Protein AF-A0A7S1KDD1-F1 (afdb_monomer)

Sequence (146 aa):
TVLGVLKPVKGTARSEACALLVGNGVWPLVKHSLVQHQGCEMVVERCCRVMKHALRCTGDRFKPILPEFFPLIRQGFQVHFHSPYLYAAEYIAMEFCRDPHVLPMLQPLFDELSGRALTTLRERLAKRTTDEQRAECLSGLSHLVE

Structure (mmCIF, N/CA/C/O backbone):
data_AF-A0A7S1KDD1-F1
#
_entry.id   AF-A0A7S1KDD1-F1
#
loop_
_atom_site.group_PDB
_atom_site.id
_atom_site.type_symbol
_atom_site.label_atom_id
_atom_site.label_alt_id
_atom_site.label_comp_id
_atom_site.label_asym_id
_atom_site.label_entity_id
_atom_site.label_seq_id
_atom_site.pdbx_PDB_ins_code
_atom_site.Cartn_x
_atom_site.Cartn_y
_atom_site.Cartn_z
_atom_site.occupancy
_atom_site.B_iso_or_equiv
_atom_site.auth_seq_id
_atom_site.auth_comp_id
_atom_site.auth_asym_id
_atom_site.auth_atom_id
_atom_site.pdbx_PDB_model_num
ATOM 1 N N . THR A 1 1 ? 24.363 8.451 8.794 1.00 38.12 1 THR A N 1
ATOM 2 C CA . THR A 1 1 ? 24.191 7.345 7.828 1.00 38.12 1 THR A CA 1
ATOM 3 C C . THR A 1 1 ? 24.216 7.898 6.420 1.00 38.12 1 THR A C 1
ATOM 5 O O . THR A 1 1 ? 23.305 8.617 6.036 1.00 38.12 1 THR A O 1
ATOM 8 N N . VAL A 1 2 ? 25.297 7.625 5.689 1.00 42.34 2 VAL A N 1
ATOM 9 C CA . VAL A 1 2 ? 25.684 8.231 4.396 1.00 42.34 2 VAL A CA 1
ATOM 10 C C . VAL A 1 2 ? 24.887 7.640 3.214 1.00 42.34 2 VAL A C 1
ATOM 12 O O . VAL A 1 2 ? 25.436 7.271 2.187 1.00 42.34 2 VAL A O 1
ATOM 15 N N . LEU A 1 3 ? 23.568 7.498 3.368 1.00 42.81 3 LEU A N 1
ATOM 16 C CA . LEU A 1 3 ? 22.661 6.985 2.327 1.00 42.81 3 LEU A CA 1
ATOM 17 C C . LEU A 1 3 ? 21.648 8.055 1.896 1.00 42.81 3 LEU A C 1
ATOM 19 O O . LEU A 1 3 ? 20.481 7.773 1.630 1.00 42.81 3 LEU A O 1
ATOM 23 N N . GLY A 1 4 ? 22.106 9.304 1.853 1.00 47.56 4 GLY A N 1
ATOM 24 C CA . GLY A 1 4 ? 21.426 10.381 1.154 1.00 47.56 4 GLY A CA 1
ATOM 25 C C . GLY A 1 4 ? 21.925 10.437 -0.287 1.00 47.56 4 GLY A C 1
ATOM 26 O O . GLY A 1 4 ? 23.113 10.618 -0.512 1.00 47.56 4 GLY A O 1
ATOM 27 N N . VAL A 1 5 ? 20.994 10.348 -1.23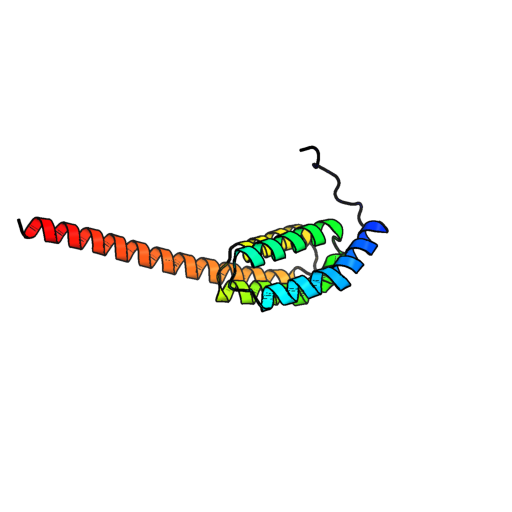7 1.00 48.84 5 VAL A N 1
ATOM 28 C CA . VAL A 1 5 ? 21.170 10.717 -2.654 1.00 48.84 5 VAL A CA 1
ATOM 29 C C . VAL A 1 5 ? 21.916 9.710 -3.539 1.00 48.84 5 VAL A C 1
ATOM 31 O O . VAL A 1 5 ? 22.899 10.026 -4.190 1.00 48.84 5 VAL A O 1
ATOM 34 N N . LEU A 1 6 ? 21.343 8.518 -3.696 1.00 44.56 6 LEU A N 1
ATOM 35 C CA . LEU A 1 6 ? 21.324 7.862 -5.006 1.00 44.56 6 LEU A CA 1
ATOM 36 C C . LEU A 1 6 ? 19.902 7.352 -5.234 1.00 44.56 6 LEU A C 1
ATOM 38 O O . LEU A 1 6 ? 19.572 6.218 -4.889 1.00 44.56 6 LEU A O 1
ATOM 42 N N . LYS A 1 7 ? 19.024 8.202 -5.788 1.00 48.56 7 LYS A N 1
ATOM 43 C CA . LYS A 1 7 ? 17.874 7.651 -6.515 1.00 48.56 7 LYS A CA 1
ATOM 44 C C . LYS A 1 7 ? 18.490 6.793 -7.626 1.00 48.56 7 LYS A C 1
ATOM 46 O O . LYS A 1 7 ? 19.284 7.343 -8.392 1.00 48.56 7 LYS A O 1
ATOM 51 N N . PRO A 1 8 ? 18.233 5.474 -7.682 1.00 51.75 8 PRO A N 1
ATOM 52 C CA . PRO A 1 8 ? 18.784 4.649 -8.744 1.00 51.75 8 PRO A CA 1
ATOM 53 C C . PRO A 1 8 ? 18.403 5.278 -10.084 1.00 51.75 8 PRO A C 1
ATOM 55 O O . PRO A 1 8 ? 17.253 5.674 -10.282 1.00 51.75 8 PRO A O 1
ATOM 58 N N . VAL A 1 9 ? 19.389 5.436 -10.968 1.00 53.97 9 VAL A N 1
ATOM 59 C CA . VAL A 1 9 ? 19.174 6.014 -12.297 1.00 53.97 9 VAL A CA 1
ATOM 60 C C . VAL A 1 9 ? 18.084 5.195 -12.986 1.00 53.97 9 VAL A C 1
ATOM 62 O O . VAL A 1 9 ? 18.195 3.967 -13.101 1.00 53.97 9 VAL A O 1
ATOM 65 N N . LYS A 1 10 ? 17.000 5.872 -13.384 1.00 56.62 10 LYS A N 1
ATOM 66 C CA . LYS A 1 10 ? 15.874 5.249 -14.083 1.00 56.62 10 LYS A CA 1
ATOM 67 C C . LYS A 1 10 ? 16.413 4.547 -15.337 1.00 56.62 10 LYS A C 1
ATOM 69 O O . LYS A 1 10 ? 17.123 5.164 -16.120 1.00 56.62 10 LYS A O 1
ATOM 74 N N . GLY A 1 11 ? 16.095 3.261 -15.504 1.00 61.56 11 GLY A N 1
ATOM 75 C CA . GLY A 1 11 ? 16.416 2.504 -16.724 1.00 61.56 11 GLY A CA 1
ATOM 76 C C . GLY A 1 11 ? 17.697 1.659 -16.714 1.00 61.56 11 GLY A C 1
ATOM 77 O O . GLY A 1 11 ? 18.063 1.135 -17.758 1.00 61.56 11 GLY A O 1
ATOM 78 N N . THR A 1 12 ? 18.378 1.473 -15.579 1.00 74.88 12 THR A N 1
ATOM 79 C CA . THR A 1 12 ? 19.541 0.558 -15.516 1.00 74.88 12 THR A CA 1
ATOM 80 C C . THR A 1 12 ? 19.136 -0.924 -15.536 1.00 74.88 12 THR A C 1
ATOM 82 O O . THR A 1 12 ? 18.087 -1.289 -15.000 1.00 74.88 12 THR A O 1
ATOM 85 N N . ALA A 1 13 ? 20.013 -1.801 -16.046 1.00 80.88 13 ALA A N 1
ATOM 86 C CA . ALA A 1 13 ? 19.834 -3.263 -16.023 1.00 80.88 13 ALA A CA 1
ATOM 87 C C . ALA A 1 13 ? 19.559 -3.815 -14.608 1.00 80.88 13 ALA A C 1
ATOM 89 O O . ALA A 1 13 ? 18.808 -4.769 -14.423 1.00 80.88 13 ALA A O 1
ATOM 90 N N . ARG A 1 14 ? 20.112 -3.165 -13.575 1.00 81.12 14 ARG A N 1
ATOM 91 C CA . ARG A 1 14 ? 19.850 -3.505 -12.172 1.00 81.12 14 ARG A CA 1
ATOM 92 C C . ARG A 1 14 ? 18.399 -3.242 -11.767 1.00 81.12 14 ARG A C 1
ATOM 94 O O . ARG A 1 14 ? 17.821 -4.053 -11.053 1.00 81.12 14 ARG A O 1
ATOM 101 N N . SER A 1 15 ? 17.813 -2.125 -12.200 1.00 83.38 15 SER A N 1
ATOM 102 C CA . SER A 1 15 ? 16.412 -1.795 -11.905 1.00 83.38 15 SER A CA 1
ATOM 103 C C . SER A 1 15 ? 15.455 -2.793 -12.562 1.00 83.38 15 SER A C 1
ATOM 105 O O . SER A 1 15 ? 14.464 -3.193 -11.957 1.00 83.38 15 SER A O 1
ATOM 107 N N . GLU A 1 16 ? 15.797 -3.258 -13.762 1.00 87.06 16 GLU A N 1
ATOM 108 C CA . GLU A 1 16 ? 15.059 -4.301 -14.473 1.00 87.06 16 GLU A CA 1
ATOM 109 C C . GLU A 1 16 ? 15.153 -5.666 -13.785 1.00 87.06 16 GLU A C 1
ATOM 111 O O . GLU A 1 16 ? 14.122 -6.270 -13.494 1.00 87.06 16 GLU A O 1
ATOM 116 N N . ALA A 1 17 ? 16.359 -6.109 -13.421 1.00 89.75 17 ALA A N 1
ATOM 117 C CA . ALA A 1 17 ? 16.542 -7.338 -12.649 1.00 89.75 17 ALA A CA 1
ATOM 118 C C . ALA A 1 17 ? 15.800 -7.283 -11.300 1.00 89.75 17 ALA A C 1
ATOM 120 O O . ALA A 1 17 ? 15.148 -8.249 -10.902 1.00 89.75 17 ALA A O 1
ATOM 121 N N . CYS A 1 18 ? 15.834 -6.133 -10.615 1.00 91.12 18 CYS A N 1
ATOM 122 C CA . CYS A 1 18 ? 15.048 -5.916 -9.403 1.00 91.12 18 CYS A CA 1
ATOM 123 C C . CYS A 1 18 ? 13.541 -5.992 -9.670 1.00 91.12 18 CYS A C 1
ATOM 125 O O . CYS A 1 18 ? 12.833 -6.591 -8.869 1.00 91.12 18 CYS A O 1
ATOM 127 N N . ALA A 1 19 ? 13.040 -5.420 -10.767 1.00 92.25 19 ALA A N 1
ATOM 128 C CA . ALA A 1 19 ? 11.617 -5.468 -11.100 1.00 92.25 19 ALA A CA 1
ATOM 129 C C . ALA A 1 19 ? 11.140 -6.903 -11.356 1.00 92.25 19 ALA A C 1
ATOM 131 O O . ALA A 1 19 ? 10.089 -7.287 -10.850 1.00 92.25 19 ALA A O 1
ATOM 132 N N . LEU A 1 20 ? 11.945 -7.715 -12.048 1.00 93.88 20 LEU A N 1
ATOM 133 C CA . LEU A 1 20 ? 11.663 -9.137 -12.260 1.00 93.88 20 LEU A CA 1
ATOM 134 C C . LEU A 1 20 ? 11.654 -9.922 -10.945 1.00 93.88 20 LEU A C 1
ATOM 136 O O . LEU A 1 20 ? 10.725 -10.685 -10.692 1.00 93.88 20 LEU A O 1
ATOM 140 N N . LEU A 1 21 ? 12.651 -9.708 -10.079 1.00 95.69 21 LEU A N 1
ATOM 141 C CA . LEU A 1 21 ? 12.706 -10.352 -8.764 1.00 95.69 21 LEU A CA 1
ATOM 142 C C . LEU A 1 21 ? 11.504 -9.964 -7.894 1.00 95.69 21 LEU A C 1
ATOM 144 O O . LEU A 1 21 ? 10.915 -10.810 -7.220 1.00 95.69 21 LEU A O 1
ATOM 148 N N . VAL A 1 22 ? 11.137 -8.681 -7.907 1.00 96.12 22 VAL A N 1
ATOM 149 C CA . VAL A 1 22 ? 9.996 -8.175 -7.146 1.00 96.12 22 VAL A CA 1
ATOM 150 C C . VAL A 1 22 ? 8.699 -8.771 -7.680 1.00 96.12 22 VAL A C 1
ATOM 152 O O . VAL A 1 22 ? 7.934 -9.303 -6.887 1.00 96.12 22 VAL A O 1
ATOM 155 N N . GLY A 1 23 ? 8.459 -8.726 -8.990 1.00 94.44 23 GLY A N 1
ATOM 156 C CA . GLY A 1 23 ? 7.220 -9.221 -9.589 1.00 94.44 23 GLY A CA 1
ATOM 157 C C . GLY A 1 23 ? 7.043 -10.734 -9.459 1.00 94.44 23 GLY A C 1
ATOM 158 O O . GLY A 1 23 ? 5.966 -11.190 -9.089 1.00 94.44 23 GLY A O 1
ATOM 159 N N . ASN A 1 24 ? 8.103 -11.511 -9.703 1.00 94.69 24 ASN A N 1
ATOM 160 C CA . ASN A 1 24 ? 8.006 -1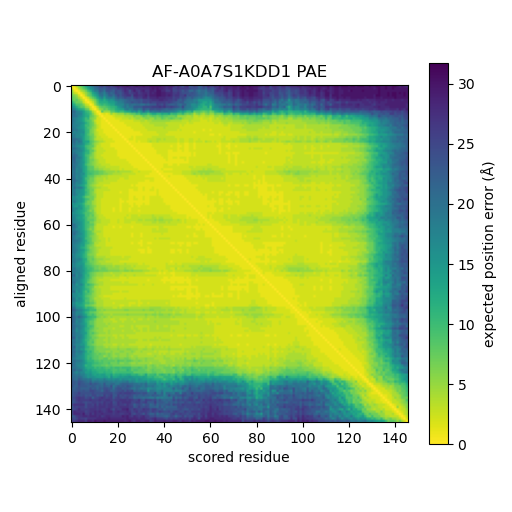2.973 -9.777 1.00 94.69 24 ASN A CA 1
ATOM 161 C C . ASN A 1 24 ? 8.269 -13.674 -8.439 1.00 94.69 24 ASN A C 1
ATOM 163 O O . ASN A 1 24 ? 7.808 -14.793 -8.236 1.00 94.69 24 ASN A O 1
ATOM 167 N N . GLY A 1 25 ? 9.033 -13.048 -7.540 1.00 94.75 25 GLY A N 1
ATOM 168 C CA . GLY A 1 25 ? 9.428 -13.649 -6.266 1.00 94.75 25 GLY A CA 1
ATOM 169 C C . GLY A 1 25 ? 8.786 -12.965 -5.068 1.00 94.75 25 GLY A C 1
ATOM 170 O O . GLY A 1 25 ? 8.054 -13.585 -4.301 1.00 94.75 25 GLY A O 1
ATOM 171 N N . VAL A 1 26 ? 9.062 -11.672 -4.891 1.00 96.75 26 VAL A N 1
ATOM 172 C CA . VAL A 1 26 ? 8.686 -10.956 -3.659 1.00 96.75 26 VAL A CA 1
ATOM 173 C C . VAL A 1 26 ? 7.181 -10.706 -3.580 1.00 96.75 26 VAL A C 1
ATOM 175 O O . VAL A 1 26 ? 6.576 -10.930 -2.533 1.00 96.75 26 VAL A O 1
ATOM 178 N N . TRP A 1 27 ? 6.567 -10.246 -4.669 1.00 97.62 27 TRP A N 1
ATOM 179 C CA . TRP A 1 27 ? 5.165 -9.840 -4.688 1.00 97.62 27 TRP A CA 1
ATOM 180 C C . TRP A 1 27 ? 4.204 -10.986 -4.343 1.00 97.62 27 TRP A C 1
ATOM 182 O O . TRP A 1 27 ? 3.389 -10.785 -3.443 1.00 97.62 27 TRP A O 1
ATOM 192 N N . PRO A 1 28 ? 4.312 -12.196 -4.930 1.00 97.94 28 PRO A N 1
ATOM 193 C CA . PRO A 1 28 ? 3.435 -13.310 -4.570 1.00 97.94 28 PRO A CA 1
ATOM 194 C C . PRO A 1 28 ? 3.508 -13.680 -3.084 1.00 97.94 28 PRO A C 1
ATOM 196 O O . PRO A 1 28 ? 2.476 -13.920 -2.457 1.00 97.94 28 PRO A O 1
ATOM 199 N N . LEU A 1 29 ? 4.711 -13.663 -2.496 1.00 97.56 29 LEU A N 1
ATOM 200 C CA . LEU A 1 29 ? 4.919 -13.955 -1.074 1.00 97.56 29 LEU A CA 1
ATOM 201 C C . LEU A 1 29 ? 4.295 -12.884 -0.174 1.00 97.56 29 LEU A C 1
ATOM 203 O O . LEU A 1 29 ? 3.632 -13.207 0.815 1.00 97.56 29 LEU A O 1
ATOM 207 N N . VAL A 1 30 ? 4.477 -11.607 -0.525 1.00 97.81 30 VAL A N 1
ATOM 208 C CA . VAL A 1 30 ? 3.890 -10.485 0.217 1.00 97.81 30 VAL A CA 1
ATOM 209 C C . VAL A 1 30 ? 2.370 -10.499 0.101 1.00 97.81 30 VAL A C 1
ATOM 211 O O . VAL A 1 30 ? 1.684 -10.384 1.113 1.00 97.81 30 VAL A O 1
ATOM 214 N N . LYS A 1 31 ? 1.836 -10.695 -1.108 1.00 97.81 31 LYS A N 1
ATOM 215 C CA . LYS A 1 31 ? 0.398 -10.809 -1.359 1.00 97.81 31 LYS A CA 1
ATOM 216 C C . LYS A 1 31 ? -0.210 -11.929 -0.518 1.00 97.81 31 LYS A C 1
ATOM 218 O O . LYS A 1 31 ? -1.188 -11.692 0.186 1.00 97.81 31 LYS A O 1
ATOM 223 N N . HIS A 1 32 ? 0.388 -13.120 -0.543 1.00 97.75 32 HIS A N 1
ATOM 224 C CA . HIS A 1 32 ? -0.069 -14.246 0.268 1.00 97.75 32 HIS A CA 1
ATOM 225 C C . HIS A 1 32 ? -0.044 -13.917 1.768 1.00 97.75 32 HIS A C 1
ATOM 227 O O . HIS A 1 32 ? -1.041 -14.121 2.458 1.00 97.75 32 HIS A O 1
ATOM 233 N N . SER A 1 33 ? 1.052 -13.332 2.256 1.00 97.50 33 SER A N 1
ATOM 234 C CA . SER A 1 33 ? 1.201 -12.959 3.668 1.00 97.50 33 SER A CA 1
ATOM 235 C C . SER A 1 33 ? 0.174 -11.916 4.114 1.00 97.50 33 SER A C 1
ATOM 237 O O . SER A 1 33 ? -0.399 -12.051 5.191 1.00 97.50 33 SER A O 1
ATOM 239 N N . LEU A 1 34 ? -0.097 -10.900 3.289 1.00 96.88 34 LEU A N 1
ATOM 240 C CA . LEU A 1 34 ? -1.104 -9.877 3.585 1.00 96.88 34 LEU A CA 1
ATOM 241 C C . LEU A 1 34 ? -2.515 -10.463 3.642 1.00 96.88 34 LEU A C 1
ATOM 243 O O . LEU A 1 34 ? -3.295 -10.044 4.486 1.00 96.88 34 LEU A O 1
ATOM 247 N N . VAL A 1 35 ? -2.837 -11.440 2.790 1.00 96.44 35 VAL A N 1
ATOM 248 C CA . VAL A 1 35 ? -4.144 -12.114 2.815 1.00 96.44 35 VAL A CA 1
ATOM 249 C C . VAL A 1 35 ? -4.283 -13.012 4.048 1.00 96.44 35 VAL A C 1
ATOM 251 O O . VAL A 1 35 ? -5.304 -12.960 4.727 1.00 96.44 35 VAL A O 1
ATOM 254 N N . GLN A 1 36 ? -3.265 -13.818 4.364 1.00 97.25 36 GLN A N 1
ATOM 255 C CA . GLN A 1 36 ? -3.323 -14.778 5.476 1.00 97.25 36 GLN A CA 1
ATOM 256 C C . GLN A 1 36 ? -3.217 -14.119 6.856 1.00 97.25 36 GLN A C 1
ATOM 258 O O . GLN A 1 36 ? -3.809 -14.593 7.823 1.00 97.25 36 GLN A O 1
ATOM 263 N N . HIS A 1 37 ? -2.468 -13.021 6.962 1.00 96.06 37 HIS A N 1
ATOM 264 C CA . HIS A 1 37 ? -2.111 -12.406 8.242 1.00 96.06 37 HIS A CA 1
ATOM 265 C C . HIS A 1 37 ? -2.561 -10.945 8.351 1.00 96.06 37 HIS A C 1
ATOM 267 O O . HIS A 1 37 ? -1.933 -10.164 9.065 1.00 96.06 37 HIS A O 1
ATOM 273 N N . GLN A 1 38 ? -3.660 -10.569 7.687 1.00 92.94 38 GLN A N 1
ATOM 274 C CA . GLN A 1 38 ? -4.188 -9.194 7.686 1.00 92.94 38 GLN A CA 1
ATOM 275 C C . GLN A 1 38 ? -4.453 -8.606 9.084 1.00 92.94 38 GLN A C 1
ATOM 277 O O . GLN A 1 38 ? -4.383 -7.391 9.240 1.00 92.94 38 GLN A O 1
ATOM 282 N N . GLY A 1 39 ? -4.719 -9.442 10.096 1.00 93.62 39 GLY A N 1
ATOM 283 C CA . GLY A 1 39 ? -4.929 -9.003 11.482 1.00 93.62 39 GLY A CA 1
ATOM 284 C C . GLY A 1 39 ? -3.662 -8.907 12.338 1.00 93.62 39 GLY A C 1
ATOM 285 O O . GLY A 1 39 ? -3.743 -8.518 13.501 1.00 93.62 39 GLY A O 1
ATOM 286 N N . CYS A 1 40 ? -2.495 -9.290 11.809 1.00 97.06 40 CYS A N 1
ATOM 287 C CA . CYS A 1 40 ? -1.224 -9.194 12.520 1.00 97.06 40 CYS A CA 1
ATOM 288 C C . CYS A 1 40 ? -0.460 -7.948 12.057 1.00 97.06 40 CYS A C 1
ATOM 290 O O . CYS A 1 40 ? 0.252 -7.984 11.050 1.00 97.06 40 CYS A O 1
ATOM 292 N N . GLU A 1 41 ? -0.563 -6.858 12.822 1.00 95.94 41 GLU A N 1
ATOM 293 C CA . GLU A 1 41 ? 0.054 -5.565 12.485 1.00 95.94 41 GLU A CA 1
ATOM 294 C C . GLU A 1 41 ? 1.550 -5.684 12.164 1.00 95.94 41 GLU A C 1
ATOM 296 O O . GLU A 1 41 ? 2.021 -5.108 11.186 1.00 95.94 41 GLU A O 1
ATOM 301 N N . MET A 1 42 ? 2.288 -6.497 12.926 1.00 97.31 42 MET A N 1
ATOM 302 C CA . MET A 1 42 ? 3.718 -6.716 12.704 1.00 97.31 42 MET A CA 1
ATOM 303 C C . MET A 1 42 ? 4.005 -7.316 11.319 1.00 97.31 42 MET A C 1
ATOM 305 O O . MET A 1 42 ? 4.933 -6.875 10.644 1.00 97.31 42 MET A O 1
ATOM 309 N N . VAL A 1 43 ? 3.222 -8.300 10.863 1.00 97.38 43 VAL A N 1
ATOM 310 C CA . VAL A 1 43 ? 3.405 -8.898 9.527 1.00 97.38 43 VAL A CA 1
ATOM 311 C C . VAL A 1 43 ? 3.058 -7.884 8.441 1.00 97.38 43 VAL A C 1
ATOM 313 O O . VAL A 1 43 ? 3.818 -7.730 7.480 1.00 97.38 43 VAL A O 1
ATOM 316 N N . VAL A 1 44 ? 1.957 -7.149 8.618 1.00 97.75 44 VAL A N 1
ATOM 317 C CA . VAL A 1 44 ? 1.517 -6.098 7.691 1.00 97.75 44 VAL A CA 1
ATOM 318 C C . VAL A 1 44 ? 2.578 -5.002 7.559 1.00 97.75 44 VAL A C 1
ATOM 320 O O . VAL A 1 44 ? 2.932 -4.622 6.442 1.00 97.75 44 VAL A O 1
ATOM 323 N N . GLU A 1 45 ? 3.159 -4.540 8.668 1.00 97.50 45 GLU A N 1
ATOM 324 C CA . GLU A 1 45 ? 4.230 -3.539 8.669 1.00 97.50 45 GLU A CA 1
ATOM 325 C C . GLU A 1 45 ? 5.440 -4.014 7.857 1.00 97.50 45 GLU A C 1
ATOM 327 O O . GLU A 1 45 ? 5.945 -3.287 6.994 1.00 97.50 45 GLU A O 1
ATOM 332 N N . ARG A 1 46 ? 5.894 -5.253 8.087 1.00 97.88 46 ARG A N 1
ATOM 333 C CA . ARG A 1 46 ? 7.042 -5.820 7.365 1.00 97.88 46 ARG A CA 1
ATOM 334 C C . ARG A 1 46 ? 6.753 -5.965 5.876 1.00 97.88 46 ARG A C 1
ATOM 336 O O . ARG A 1 46 ? 7.598 -5.573 5.072 1.00 97.88 46 ARG A O 1
ATOM 343 N N . CYS A 1 47 ? 5.562 -6.434 5.512 1.00 98.00 47 CYS A N 1
ATOM 344 C CA . CYS A 1 47 ? 5.111 -6.515 4.125 1.00 98.00 47 CYS A CA 1
ATOM 345 C C . CYS A 1 47 ? 5.133 -5.137 3.447 1.00 98.00 47 CYS A C 1
ATOM 347 O O . CYS A 1 47 ? 5.827 -4.949 2.446 1.00 98.00 47 CYS A O 1
ATOM 349 N N . CYS A 1 48 ? 4.461 -4.138 4.027 1.00 97.38 48 CYS A N 1
ATOM 350 C CA . CYS A 1 48 ? 4.416 -2.778 3.482 1.00 97.38 48 CYS A CA 1
ATOM 351 C C . CYS A 1 48 ? 5.810 -2.144 3.375 1.00 97.38 48 CYS A C 1
ATOM 353 O O . CYS A 1 48 ? 6.105 -1.447 2.400 1.00 97.38 48 CYS A O 1
ATOM 355 N N . ARG A 1 49 ? 6.694 -2.407 4.344 1.00 97.06 49 ARG A N 1
ATOM 356 C CA . ARG A 1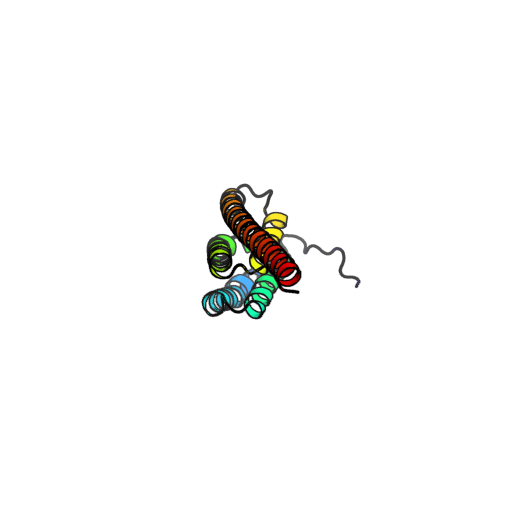 49 ? 8.075 -1.913 4.338 1.00 97.06 49 ARG A CA 1
ATOM 357 C C . ARG A 1 49 ? 8.913 -2.547 3.230 1.00 97.06 49 ARG A C 1
ATOM 359 O O . ARG A 1 49 ? 9.657 -1.826 2.566 1.00 97.06 49 ARG A O 1
ATOM 366 N N . VAL A 1 50 ? 8.787 -3.854 2.994 1.00 97.31 50 VAL A N 1
ATOM 367 C CA . VAL A 1 50 ? 9.446 -4.524 1.858 1.00 97.31 50 VAL A CA 1
ATOM 368 C C . VAL A 1 50 ? 8.970 -3.918 0.538 1.00 97.31 50 VAL A C 1
ATOM 370 O O . VAL A 1 50 ? 9.804 -3.544 -0.288 1.00 97.31 50 VAL A O 1
ATOM 373 N N . MET A 1 51 ? 7.659 -3.711 0.375 1.00 97.81 51 MET A N 1
ATOM 374 C CA . MET A 1 51 ? 7.102 -3.108 -0.842 1.00 97.81 51 MET A CA 1
ATOM 375 C C . MET A 1 51 ? 7.579 -1.668 -1.064 1.00 97.81 51 MET A C 1
ATOM 377 O O . MET A 1 51 ? 7.906 -1.301 -2.191 1.00 97.81 51 MET A O 1
ATOM 381 N N . LYS A 1 52 ? 7.743 -0.873 -0.000 1.00 96.75 52 LYS A N 1
ATOM 382 C CA . LYS A 1 52 ? 8.353 0.462 -0.091 1.00 96.75 52 LYS A CA 1
ATOM 383 C C . LYS A 1 52 ? 9.763 0.412 -0.684 1.00 96.75 52 LYS A C 1
ATOM 385 O O . LYS A 1 52 ? 10.123 1.240 -1.521 1.00 96.75 52 LYS A O 1
ATOM 390 N N . HIS A 1 53 ? 10.591 -0.524 -0.222 1.00 95.56 53 HIS A N 1
ATOM 391 C CA . HIS A 1 53 ? 11.951 -0.675 -0.739 1.00 95.56 53 HIS A CA 1
ATOM 392 C C . HIS A 1 53 ? 11.945 -1.180 -2.185 1.00 95.56 53 HIS A C 1
ATOM 394 O O . HIS A 1 53 ? 12.673 -0.634 -3.012 1.00 95.56 53 HIS A O 1
ATOM 400 N N . ALA A 1 54 ? 11.077 -2.141 -2.506 1.00 95.19 54 ALA A N 1
ATOM 401 C CA . ALA A 1 54 ? 10.879 -2.629 -3.866 1.00 95.19 54 ALA A CA 1
ATOM 402 C C . ALA A 1 54 ? 10.506 -1.493 -4.833 1.00 95.19 54 ALA A C 1
ATOM 404 O O . ALA A 1 54 ? 11.148 -1.337 -5.873 1.00 95.19 54 ALA A O 1
ATOM 405 N N . LEU A 1 55 ? 9.546 -0.645 -4.457 1.00 95.12 55 LEU A N 1
ATOM 406 C CA . LEU A 1 55 ? 9.148 0.537 -5.221 1.00 95.12 55 LEU A CA 1
ATOM 407 C C . LEU A 1 55 ? 10.328 1.494 -5.440 1.00 95.12 55 LEU A C 1
ATOM 409 O O . LEU A 1 55 ? 10.600 1.881 -6.571 1.00 95.12 55 LEU A O 1
ATOM 413 N N . ARG A 1 56 ? 11.112 1.801 -4.398 1.00 92.38 56 ARG A N 1
ATOM 414 C CA . ARG A 1 56 ? 12.302 2.665 -4.533 1.00 92.38 56 ARG A CA 1
ATOM 415 C C . ARG A 1 56 ? 13.371 2.108 -5.479 1.00 92.38 56 ARG A C 1
ATOM 417 O O . ARG A 1 56 ? 14.111 2.890 -6.069 1.00 92.38 56 ARG A O 1
ATOM 424 N N . CYS A 1 57 ? 13.486 0.787 -5.609 1.00 90.94 57 CYS A N 1
ATOM 425 C CA . CYS A 1 57 ? 14.457 0.143 -6.501 1.00 90.94 57 CYS A CA 1
ATOM 426 C C . CYS A 1 57 ? 13.975 0.039 -7.958 1.00 90.94 57 CYS A C 1
ATOM 428 O O . CYS A 1 57 ? 14.790 0.007 -8.883 1.00 90.94 57 CYS A O 1
ATOM 430 N N . THR A 1 58 ? 12.663 -0.044 -8.163 1.00 91.31 58 THR A N 1
ATOM 431 C CA . THR A 1 58 ? 12.051 -0.367 -9.462 1.00 91.31 58 THR A CA 1
ATOM 432 C C . THR A 1 58 ? 11.407 0.844 -10.138 1.00 91.31 58 THR A C 1
ATOM 434 O O . THR A 1 58 ? 11.310 0.874 -11.366 1.00 91.31 58 THR A O 1
ATOM 437 N N . GLY A 1 59 ? 11.025 1.867 -9.368 1.00 90.75 59 GLY A N 1
ATOM 438 C CA . GLY A 1 59 ? 10.406 3.095 -9.863 1.00 90.75 59 GLY A CA 1
ATOM 439 C C . GLY A 1 59 ? 9.168 2.795 -10.705 1.00 90.75 59 GLY A C 1
ATOM 440 O O . GLY A 1 59 ? 8.283 2.048 -10.294 1.00 90.75 59 GLY A O 1
ATOM 441 N N . ASP A 1 60 ? 9.144 3.318 -11.932 1.00 92.06 60 ASP A N 1
ATOM 442 C CA . ASP A 1 60 ? 8.036 3.143 -12.878 1.00 92.06 60 ASP A CA 1
ATOM 443 C C . ASP A 1 60 ? 7.716 1.673 -13.206 1.00 92.06 60 ASP A C 1
ATOM 445 O O . ASP A 1 60 ? 6.575 1.351 -13.530 1.00 92.06 60 ASP A O 1
ATOM 449 N N . ARG A 1 61 ? 8.685 0.759 -13.060 1.00 92.06 61 ARG A N 1
ATOM 450 C CA . ARG A 1 61 ? 8.481 -0.682 -13.291 1.00 92.06 61 ARG A CA 1
ATOM 451 C C . ARG A 1 61 ? 7.666 -1.365 -12.187 1.00 92.06 61 ARG A C 1
ATOM 453 O O . ARG A 1 61 ? 7.301 -2.522 -12.347 1.00 92.06 61 ARG A O 1
ATOM 460 N N . PHE A 1 62 ? 7.361 -0.668 -11.092 1.00 94.81 62 PHE A N 1
ATOM 461 C CA . PHE A 1 62 ? 6.480 -1.162 -10.033 1.00 94.81 62 PHE A CA 1
ATOM 462 C C . PHE A 1 62 ? 4.991 -1.101 -10.406 1.00 94.81 62 PHE A C 1
ATOM 464 O O . PHE A 1 62 ? 4.179 -1.821 -9.828 1.00 94.81 62 PHE A O 1
ATOM 471 N N . LYS A 1 63 ? 4.614 -0.256 -11.378 1.00 95.19 63 LYS A N 1
ATOM 472 C CA . LYS A 1 63 ? 3.213 -0.000 -11.760 1.00 95.19 63 LYS A CA 1
ATOM 473 C C . LYS A 1 63 ? 2.362 -1.255 -11.999 1.00 95.19 63 LYS A C 1
ATOM 475 O O . LYS A 1 63 ? 1.222 -1.237 -11.546 1.00 95.19 63 LYS A O 1
ATOM 480 N N . PRO A 1 64 ? 2.866 -2.344 -12.616 1.00 95.31 64 PRO A N 1
ATOM 481 C CA . PRO A 1 64 ? 2.075 -3.559 -12.823 1.00 95.31 64 PRO A CA 1
ATOM 482 C C . PRO A 1 64 ? 1.553 -4.213 -11.534 1.00 95.31 64 PRO A C 1
ATOM 484 O O . PRO A 1 64 ? 0.568 -4.936 -11.588 1.00 95.31 64 PRO A O 1
ATOM 487 N N . ILE A 1 65 ? 2.180 -3.951 -10.380 1.00 96.81 65 ILE A N 1
ATOM 488 C CA . ILE A 1 65 ? 1.772 -4.496 -9.073 1.00 96.81 65 ILE A CA 1
ATOM 489 C C . ILE A 1 65 ? 0.638 -3.670 -8.443 1.00 96.81 65 ILE A C 1
ATOM 491 O O . ILE A 1 65 ? -0.166 -4.193 -7.670 1.00 96.81 65 ILE A O 1
ATOM 495 N N . LEU A 1 66 ? 0.543 -2.375 -8.767 1.00 96.38 66 LEU A N 1
ATOM 496 C CA . LEU A 1 66 ? -0.404 -1.448 -8.135 1.00 96.38 66 LEU A CA 1
ATOM 497 C C . LEU A 1 66 ? -1.877 -1.882 -8.231 1.00 96.38 66 LEU A C 1
ATOM 499 O O . LEU A 1 66 ? -2.555 -1.794 -7.203 1.00 96.38 66 LEU A O 1
ATOM 503 N N . PRO A 1 67 ? -2.381 -2.388 -9.379 1.00 95.62 67 PRO A N 1
ATOM 504 C CA . PRO A 1 67 ? -3.774 -2.818 -9.499 1.00 95.62 67 PRO A CA 1
ATOM 505 C C . PRO A 1 67 ? -4.166 -3.915 -8.506 1.00 95.62 67 PRO A C 1
ATOM 507 O O . PRO A 1 67 ? -5.307 -3.954 -8.060 1.00 95.62 67 PRO A O 1
ATOM 510 N N . GLU A 1 68 ? -3.229 -4.785 -8.127 1.00 96.25 68 GLU A N 1
ATOM 511 C CA . GLU A 1 68 ? -3.471 -5.829 -7.129 1.00 96.25 68 GLU A CA 1
ATOM 512 C C . GLU A 1 68 ? -3.172 -5.359 -5.701 1.00 96.25 68 GLU A C 1
ATOM 514 O O . GLU A 1 68 ? -3.769 -5.851 -4.743 1.00 96.25 68 GLU A O 1
ATOM 519 N N . PHE A 1 69 ? -2.259 -4.401 -5.535 1.00 97.31 69 PHE A N 1
ATOM 520 C CA . PHE A 1 69 ? -1.863 -3.924 -4.216 1.00 97.31 69 PHE A CA 1
ATOM 521 C C . PHE A 1 69 ? -2.878 -2.958 -3.599 1.00 97.31 69 PHE A C 1
ATOM 523 O O . PHE A 1 69 ? -3.148 -3.043 -2.400 1.00 97.31 69 PHE A O 1
ATOM 530 N N . PHE A 1 70 ? -3.501 -2.084 -4.395 1.00 97.06 70 PHE A N 1
ATOM 531 C CA . PHE A 1 70 ? -4.502 -1.140 -3.889 1.00 97.06 70 PHE A CA 1
ATOM 532 C C . PHE A 1 70 ? -5.723 -1.810 -3.241 1.00 97.06 70 PHE A C 1
ATOM 534 O O . PHE A 1 70 ? -6.086 -1.392 -2.137 1.00 97.06 70 PHE A O 1
ATOM 541 N N . PRO A 1 71 ? -6.336 -2.859 -3.827 1.00 96.31 71 PRO A N 1
ATOM 542 C CA . PRO A 1 71 ? -7.409 -3.596 -3.166 1.00 96.31 71 PRO A CA 1
ATOM 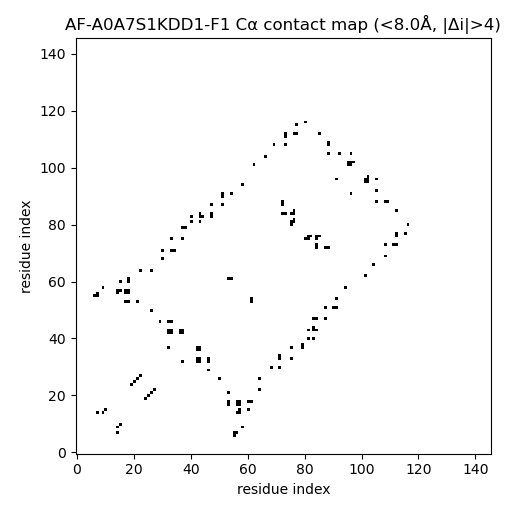543 C C . PRO A 1 71 ? -6.988 -4.208 -1.825 1.00 96.31 71 PRO A C 1
ATOM 545 O O . PRO A 1 71 ? -7.759 -4.143 -0.873 1.00 96.31 71 PRO A O 1
ATOM 548 N N . LEU A 1 72 ? -5.762 -4.736 -1.710 1.00 96.75 72 LEU A N 1
ATOM 549 C CA . LEU A 1 72 ? -5.260 -5.303 -0.451 1.00 96.75 72 LEU A CA 1
ATOM 550 C C . LEU A 1 72 ? -5.083 -4.236 0.633 1.00 96.75 72 LEU A C 1
ATOM 552 O O . LEU A 1 72 ? -5.457 -4.465 1.781 1.00 96.75 72 LEU A O 1
ATOM 556 N N . ILE A 1 73 ? -4.542 -3.066 0.271 1.00 97.12 73 ILE A N 1
ATOM 557 C CA . ILE A 1 73 ? -4.400 -1.926 1.192 1.00 97.12 73 ILE A CA 1
ATOM 558 C C . ILE A 1 73 ? -5.778 -1.492 1.692 1.00 97.12 73 ILE A C 1
ATOM 560 O O . ILE A 1 73 ? -5.998 -1.355 2.894 1.00 97.12 73 ILE A O 1
ATOM 564 N N . ARG A 1 74 ? -6.715 -1.308 0.761 1.00 95.88 74 ARG A N 1
ATOM 565 C CA . ARG A 1 74 ? -8.089 -0.896 1.039 1.00 95.88 74 ARG A CA 1
ATOM 566 C C . ARG A 1 74 ? -8.799 -1.888 1.954 1.00 95.88 74 ARG A C 1
ATOM 568 O O . ARG A 1 74 ? -9.270 -1.500 3.017 1.00 95.88 74 ARG A O 1
ATOM 575 N N . GLN A 1 75 ? -8.850 -3.161 1.569 1.00 94.62 75 GLN A N 1
ATOM 576 C CA . GLN A 1 75 ? -9.534 -4.201 2.332 1.00 94.62 75 GLN A CA 1
ATOM 577 C C . GLN A 1 75 ? -8.915 -4.364 3.724 1.00 94.62 75 GLN A C 1
ATOM 579 O O . GLN A 1 75 ? -9.634 -4.332 4.721 1.00 94.62 75 GLN A O 1
ATOM 584 N N . GLY A 1 76 ? -7.586 -4.464 3.805 1.00 94.44 76 GLY A N 1
ATOM 585 C CA . GLY A 1 76 ? -6.888 -4.621 5.078 1.00 94.44 76 GLY A CA 1
ATOM 586 C C . GLY A 1 76 ? -7.119 -3.439 6.022 1.00 94.44 76 GLY A C 1
ATOM 587 O O . GLY A 1 76 ? -7.375 -3.634 7.212 1.00 94.44 76 GLY A O 1
A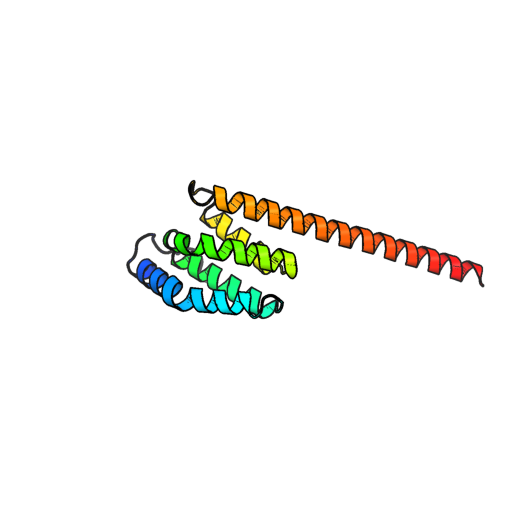TOM 588 N N . PHE A 1 77 ? -7.110 -2.207 5.501 1.00 95.31 77 PHE A N 1
ATOM 589 C CA . PHE A 1 77 ? -7.374 -1.022 6.315 1.00 95.31 77 PHE A CA 1
ATOM 590 C C . PHE A 1 77 ? -8.830 -0.928 6.784 1.00 95.31 77 PHE A C 1
ATOM 592 O O . PHE A 1 77 ? -9.073 -0.555 7.931 1.00 95.31 77 PHE A O 1
ATOM 599 N N . GLN A 1 78 ? -9.798 -1.296 5.939 1.00 92.06 78 GLN A N 1
ATOM 600 C CA . GLN A 1 78 ? -11.214 -1.299 6.322 1.00 92.06 78 GLN A CA 1
ATOM 601 C C . GLN A 1 78 ? -11.490 -2.259 7.488 1.00 92.06 78 GLN A C 1
ATOM 603 O O . GLN A 1 78 ? -12.222 -1.897 8.416 1.00 92.06 78 GLN A O 1
ATOM 608 N N . VAL A 1 79 ? -10.868 -3.445 7.458 1.00 92.50 79 VAL A N 1
ATOM 609 C CA . VAL A 1 79 ? -11.084 -4.512 8.445 1.00 92.50 79 VAL A CA 1
ATOM 610 C C . VAL A 1 79 ? -10.292 -4.279 9.735 1.00 92.50 79 VAL A C 1
ATOM 612 O O . VAL A 1 79 ? -10.876 -4.324 10.815 1.00 92.50 79 VAL A O 1
ATOM 615 N N . HIS A 1 80 ? -8.984 -4.018 9.649 1.00 92.88 80 HIS A N 1
ATOM 616 C CA . HIS A 1 80 ? -8.097 -4.016 10.824 1.00 92.88 80 HIS A CA 1
ATOM 617 C C . HIS A 1 80 ? -7.521 -2.645 11.200 1.00 92.88 80 HIS A C 1
ATOM 619 O O . HIS A 1 80 ? -6.942 -2.499 12.274 1.00 92.88 80 HIS A O 1
ATOM 625 N N . PHE A 1 81 ? -7.698 -1.624 10.356 1.00 91.06 81 PHE A N 1
ATOM 626 C CA . PHE A 1 81 ? -7.291 -0.242 10.634 1.00 91.06 81 PHE A CA 1
ATOM 627 C C . PHE A 1 81 ? -5.801 -0.074 11.005 1.00 91.06 81 PHE A C 1
ATOM 629 O O . PHE A 1 81 ? -5.430 0.757 11.836 1.00 91.06 81 PHE A O 1
ATOM 636 N N . HIS A 1 82 ? -4.917 -0.865 10.391 1.00 94.00 82 HIS A N 1
ATOM 637 C CA . HIS A 1 82 ? -3.478 -0.779 10.647 1.00 94.00 82 HIS A CA 1
ATOM 638 C C . HIS A 1 82 ? -2.839 0.414 9.919 1.00 94.00 82 HIS A C 1
ATOM 640 O O . HIS A 1 82 ? -2.983 0.579 8.704 1.00 94.00 82 HIS A O 1
ATOM 646 N N . SER A 1 83 ? -2.067 1.220 10.653 1.00 93.62 83 SER A N 1
ATOM 647 C CA . SER A 1 83 ? -1.374 2.402 10.118 1.00 93.62 83 SER A CA 1
ATOM 648 C C . SER A 1 83 ? -0.393 2.136 8.955 1.00 93.62 83 SER A C 1
ATOM 650 O O . SER A 1 83 ? -0.285 3.008 8.085 1.00 93.62 83 SER A O 1
ATOM 652 N N . PRO A 1 84 ? 0.264 0.958 8.821 1.00 96.06 84 PRO A N 1
ATOM 653 C CA . PRO A 1 84 ? 1.146 0.688 7.687 1.00 96.06 84 PRO A CA 1
ATOM 654 C C . PRO A 1 84 ? 0.448 0.717 6.322 1.00 96.06 84 PRO A C 1
ATOM 656 O O . PRO A 1 84 ? 1.120 0.910 5.312 1.00 96.06 84 PRO A O 1
ATOM 659 N N . TYR A 1 85 ? -0.878 0.546 6.263 1.00 96.44 85 TYR A N 1
ATOM 660 C CA . TYR A 1 85 ? -1.642 0.698 5.021 1.00 96.44 85 TYR A CA 1
ATOM 661 C C . TYR A 1 85 ? -1.747 2.163 4.577 1.00 96.44 85 TYR A C 1
ATOM 663 O O . TYR A 1 85 ? -1.579 2.454 3.393 1.00 96.44 85 TYR A O 1
ATOM 671 N N . LEU A 1 86 ? -1.936 3.097 5.517 1.00 94.94 86 LEU A N 1
ATOM 672 C CA . LEU A 1 86 ? -1.896 4.537 5.228 1.00 94.94 86 LEU A CA 1
ATOM 673 C C . LEU A 1 86 ? -0.500 4.954 4.768 1.00 94.94 86 LEU A C 1
ATOM 675 O O . LEU A 1 86 ? -0.350 5.657 3.771 1.00 94.94 86 LEU A O 1
ATOM 679 N N . TYR A 1 87 ? 0.524 4.439 5.448 1.00 94.44 87 TYR A N 1
ATOM 680 C CA . TYR A 1 87 ? 1.910 4.656 5.056 1.00 94.44 87 TYR A CA 1
ATOM 681 C C . TYR A 1 87 ? 2.217 4.104 3.658 1.00 94.44 87 TYR A C 1
ATOM 683 O O . TYR A 1 87 ? 2.990 4.695 2.902 1.00 94.44 87 TYR A O 1
ATOM 691 N N . ALA A 1 88 ? 1.595 2.976 3.296 1.00 96.62 88 ALA A N 1
ATOM 692 C CA . ALA A 1 88 ? 1.710 2.421 1.960 1.00 96.62 88 ALA A CA 1
ATOM 693 C C . ALA A 1 88 ? 1.118 3.339 0.893 1.00 96.62 88 ALA A C 1
ATOM 695 O O . ALA A 1 88 ? 1.794 3.642 -0.089 1.00 96.62 88 ALA A O 1
ATOM 696 N N . ALA A 1 89 ? -0.096 3.839 1.114 1.00 96.12 89 ALA A N 1
ATOM 697 C CA . ALA A 1 89 ? -0.712 4.807 0.215 1.00 96.12 89 ALA A CA 1
ATOM 698 C C . ALA A 1 89 ? 0.143 6.078 0.066 1.00 96.12 89 ALA A C 1
ATOM 700 O O . ALA A 1 89 ? 0.349 6.542 -1.054 1.00 96.12 89 ALA A O 1
ATOM 701 N N . GLU A 1 90 ? 0.711 6.590 1.163 1.00 95.19 90 GLU A N 1
ATOM 702 C CA . GLU A 1 90 ? 1.582 7.770 1.162 1.00 95.19 90 GLU A CA 1
ATOM 703 C C . GLU A 1 90 ? 2.800 7.590 0.246 1.00 95.19 90 GLU A C 1
ATOM 705 O O . GLU A 1 90 ? 3.003 8.390 -0.669 1.00 95.19 90 GLU A O 1
ATOM 710 N N . TYR A 1 91 ? 3.606 6.535 0.433 1.00 95.50 91 TYR A N 1
ATOM 711 C CA . TYR A 1 91 ? 4.819 6.391 -0.378 1.00 95.50 91 TYR A CA 1
ATOM 712 C C . TYR A 1 91 ? 4.514 6.109 -1.854 1.00 95.50 91 TYR A C 1
ATOM 714 O O . TYR A 1 91 ? 5.313 6.483 -2.713 1.00 95.50 91 TYR A O 1
ATOM 722 N N . ILE A 1 92 ? 3.389 5.454 -2.163 1.00 96.44 92 ILE A N 1
ATOM 723 C CA . ILE A 1 92 ? 2.967 5.218 -3.550 1.00 96.44 92 ILE A CA 1
ATOM 724 C C . ILE A 1 92 ? 2.550 6.545 -4.188 1.00 96.44 92 ILE A C 1
ATOM 726 O O . ILE A 1 92 ? 2.942 6.840 -5.317 1.00 96.44 92 ILE A O 1
ATOM 730 N N . ALA A 1 93 ? 1.812 7.376 -3.451 1.00 94.56 93 ALA A N 1
ATOM 731 C CA . ALA A 1 93 ? 1.413 8.700 -3.901 1.00 94.56 93 ALA A CA 1
ATOM 732 C C . ALA A 1 93 ? 2.610 9.604 -4.167 1.00 94.56 93 ALA A C 1
ATOM 734 O O . ALA A 1 93 ? 2.669 10.253 -5.205 1.00 94.56 93 ALA A O 1
ATOM 735 N N . MET A 1 94 ? 3.594 9.612 -3.266 1.00 93.62 94 MET A N 1
ATOM 736 C CA . MET A 1 94 ? 4.814 10.400 -3.449 1.00 93.62 94 MET A CA 1
ATOM 737 C C . MET A 1 94 ? 5.565 10.040 -4.737 1.00 93.62 94 MET A C 1
ATOM 739 O O . MET A 1 94 ? 6.204 10.912 -5.324 1.00 93.62 94 MET A O 1
ATOM 743 N N . GLU A 1 95 ? 5.505 8.778 -5.170 1.00 94.19 95 GLU A N 1
ATOM 744 C CA . GLU A 1 95 ? 6.180 8.325 -6.388 1.00 94.19 95 GLU A CA 1
ATOM 745 C C . GLU A 1 95 ? 5.344 8.580 -7.652 1.00 94.19 95 GLU A C 1
ATOM 747 O O . GLU A 1 95 ? 5.896 8.991 -8.672 1.00 94.19 95 GLU A O 1
ATOM 752 N N . PHE A 1 96 ? 4.021 8.387 -7.594 1.00 95.00 96 PHE A N 1
ATOM 753 C CA . PHE A 1 96 ? 3.160 8.369 -8.785 1.00 95.00 96 PHE A CA 1
ATOM 754 C C . PHE A 1 96 ? 2.099 9.476 -8.862 1.00 95.00 96 PHE A C 1
ATOM 756 O O . PHE A 1 96 ? 1.283 9.456 -9.777 1.00 95.00 96 PHE A O 1
ATOM 763 N N . CYS A 1 97 ? 2.097 10.481 -7.980 1.00 90.56 97 CYS A N 1
ATOM 764 C CA . CYS A 1 97 ? 1.094 11.564 -8.008 1.00 90.56 97 CYS A CA 1
ATOM 765 C C . CYS A 1 97 ? 1.081 12.390 -9.304 1.00 90.56 97 CYS A C 1
ATOM 767 O O . CYS A 1 97 ? 0.096 13.063 -9.592 1.00 90.56 97 CYS A O 1
ATOM 769 N N . ARG A 1 98 ? 2.170 12.359 -10.078 1.00 91.31 98 ARG A N 1
ATOM 770 C CA . ARG A 1 98 ? 2.289 13.048 -11.374 1.00 91.31 98 ARG A CA 1
ATOM 771 C C . ARG A 1 98 ? 2.016 12.135 -12.567 1.00 91.31 98 ARG A C 1
ATOM 773 O O . ARG A 1 98 ? 2.109 12.593 -13.701 1.00 91.31 98 ARG A O 1
ATOM 780 N N . ASP A 1 99 ? 1.742 10.856 -12.327 1.00 93.19 99 ASP A N 1
ATOM 781 C CA . ASP A 1 99 ? 1.480 9.893 -13.386 1.00 93.19 99 ASP A CA 1
ATOM 782 C C . ASP A 1 99 ? -0.019 9.881 -13.741 1.00 93.19 99 ASP A C 1
ATOM 784 O O . ASP A 1 99 ? -0.837 9.491 -12.900 1.00 93.19 99 ASP A O 1
ATOM 788 N N . PRO A 1 100 ? -0.400 10.265 -14.973 1.00 92.38 100 PRO A N 1
ATOM 789 C CA . PRO A 1 100 ? -1.801 10.352 -15.377 1.00 92.38 100 PRO A CA 1
ATOM 790 C C . PRO A 1 100 ? -2.507 8.990 -15.443 1.00 92.38 100 PRO A C 1
ATOM 792 O O . PRO A 1 100 ? -3.732 8.943 -15.398 1.00 92.38 100 PRO A O 1
ATOM 795 N N . HIS A 1 101 ? -1.768 7.882 -15.530 1.00 92.38 101 HIS A N 1
ATOM 796 C CA . HIS A 1 101 ? -2.332 6.533 -15.549 1.00 92.38 101 HIS A CA 1
ATOM 797 C C . HIS A 1 101 ? -2.552 5.976 -14.142 1.00 92.38 101 HIS A C 1
ATOM 799 O O . HIS A 1 101 ? -3.477 5.195 -13.933 1.00 92.38 101 HIS A O 1
ATOM 805 N N . VAL A 1 102 ? -1.719 6.363 -13.170 1.00 94.00 102 VAL A N 1
ATOM 806 C CA . VAL A 1 102 ? -1.837 5.884 -11.781 1.00 94.00 102 VAL A CA 1
ATOM 807 C C . VAL A 1 102 ? -2.785 6.753 -10.959 1.00 94.00 102 VAL A C 1
ATOM 809 O O . VAL A 1 102 ? -3.510 6.229 -10.112 1.00 94.00 102 VAL A O 1
ATOM 812 N N . LEU A 1 103 ? -2.819 8.063 -11.217 1.00 93.31 103 LEU A N 1
ATOM 813 C CA . LEU A 1 103 ? -3.620 9.021 -10.454 1.00 93.31 103 LEU A CA 1
ATOM 814 C C . LEU A 1 103 ? -5.111 8.630 -10.319 1.00 93.31 103 LEU A C 1
ATOM 816 O O . LEU A 1 103 ? -5.606 8.672 -9.190 1.00 93.31 103 LEU A O 1
ATOM 820 N N . PRO A 1 104 ? -5.810 8.155 -11.375 1.00 94.06 104 PRO A N 1
ATOM 821 C CA . PRO A 1 104 ? -7.215 7.751 -11.269 1.00 94.06 104 PRO A CA 1
ATOM 822 C C . PRO A 1 104 ? -7.453 6.548 -10.349 1.00 94.06 104 PRO A C 1
ATOM 824 O O . PRO A 1 104 ? -8.544 6.390 -9.815 1.00 94.06 104 PRO A O 1
ATOM 827 N N . MET A 1 105 ? -6.448 5.688 -10.151 1.00 93.25 105 MET A N 1
ATOM 828 C CA . MET A 1 105 ? -6.527 4.559 -9.214 1.00 93.25 105 MET A CA 1
ATOM 829 C C . MET A 1 105 ? -6.168 4.974 -7.783 1.00 93.25 105 MET A C 1
ATOM 831 O O . MET A 1 105 ? -6.629 4.371 -6.814 1.00 93.25 105 MET A O 1
ATOM 835 N N . LEU A 1 106 ? -5.331 6.002 -7.652 1.00 93.75 106 LEU A N 1
ATOM 836 C CA . LEU A 1 106 ? -4.835 6.505 -6.380 1.00 93.75 106 LEU A CA 1
ATOM 837 C C . LEU A 1 106 ? -5.887 7.358 -5.653 1.00 93.75 106 LEU A C 1
ATOM 839 O O . LEU A 1 106 ? -6.047 7.214 -4.445 1.00 93.75 106 LEU A O 1
ATOM 843 N N . GLN A 1 107 ? -6.626 8.207 -6.375 1.00 92.06 107 GLN A N 1
ATOM 844 C CA . GLN A 1 107 ? -7.711 9.025 -5.811 1.00 92.06 107 GLN A CA 1
ATOM 845 C C . GLN A 1 107 ? -8.746 8.213 -5.010 1.00 92.06 107 GLN A C 1
ATOM 847 O O . GLN A 1 107 ? -8.884 8.483 -3.818 1.00 92.06 107 GLN A O 1
ATOM 852 N N . PRO A 1 108 ? -9.401 7.173 -5.567 1.00 94.12 108 PRO A N 1
ATOM 853 C CA . PRO A 1 108 ? -10.399 6.409 -4.820 1.00 94.12 108 PRO A CA 1
ATOM 854 C C . PRO A 1 108 ? -9.791 5.682 -3.616 1.00 94.12 108 PRO A C 1
ATOM 856 O O . PRO A 1 108 ? -10.442 5.539 -2.586 1.00 94.12 108 PRO A O 1
ATOM 859 N N . LEU A 1 109 ? -8.522 5.256 -3.701 1.00 94.44 109 LEU A N 1
ATOM 860 C CA . LEU A 1 109 ? -7.825 4.708 -2.539 1.00 94.44 109 LEU A CA 1
ATOM 861 C C . LEU A 1 109 ? -7.721 5.754 -1.418 1.00 94.44 109 LEU A C 1
ATOM 863 O O . LEU A 1 109 ? -8.038 5.443 -0.274 1.00 94.44 109 LEU A O 1
ATOM 867 N N . PHE A 1 110 ? -7.299 6.983 -1.724 1.00 93.25 110 PHE A N 1
ATOM 868 C CA . PHE A 1 110 ? -7.213 8.047 -0.720 1.00 93.25 110 PHE A CA 1
ATOM 869 C C . PHE A 1 110 ? -8.568 8.430 -0.140 1.00 93.25 110 PHE A C 1
ATOM 871 O O . PHE A 1 110 ? -8.669 8.595 1.078 1.00 93.25 110 PHE A O 1
ATOM 878 N N . ASP A 1 111 ? -9.598 8.544 -0.972 1.00 93.38 111 ASP A N 1
ATOM 879 C CA . ASP A 1 111 ? -10.945 8.897 -0.525 1.00 93.38 111 ASP A CA 1
ATOM 880 C C . ASP A 1 111 ? -11.479 7.851 0.463 1.00 93.38 111 ASP A C 1
ATOM 882 O O . ASP A 1 111 ? -11.969 8.185 1.543 1.00 93.38 111 ASP A O 1
ATOM 886 N N . GLU A 1 112 ? -11.290 6.567 0.163 1.00 93.94 112 GLU A N 1
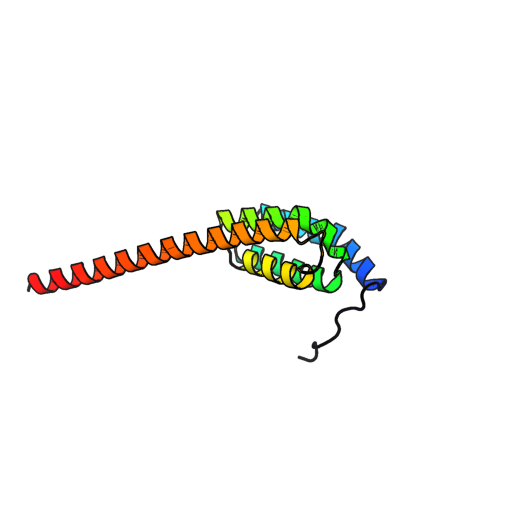ATOM 887 C CA . GLU A 1 112 ? -11.744 5.479 1.029 1.00 93.94 112 GLU A CA 1
ATOM 888 C C . GLU A 1 112 ? -10.937 5.374 2.329 1.00 93.94 112 GLU A C 1
ATOM 890 O O . GLU A 1 112 ? -11.513 5.192 3.407 1.00 93.94 112 GLU A O 1
ATOM 895 N N . LEU A 1 113 ? -9.608 5.506 2.252 1.00 94.50 113 LEU A N 1
ATOM 896 C CA . LEU A 1 113 ? -8.741 5.462 3.430 1.00 94.50 113 LEU A CA 1
ATOM 897 C C . LEU A 1 113 ? -8.996 6.656 4.356 1.00 94.50 113 LEU A C 1
ATOM 899 O O . LEU A 1 113 ? -9.126 6.474 5.566 1.00 94.50 113 LEU A O 1
ATOM 903 N N . SER A 1 114 ? -9.100 7.868 3.806 1.00 92.81 114 SER A N 1
ATOM 904 C CA . SER A 1 114 ? -9.372 9.080 4.585 1.00 92.81 114 SER A CA 1
ATOM 905 C C . SER A 1 114 ? -10.778 9.061 5.185 1.00 92.81 114 SER A C 1
ATOM 907 O O . SER A 1 114 ? -10.929 9.331 6.377 1.00 92.81 114 SER A O 1
ATOM 909 N N . GLY A 1 115 ? -11.788 8.642 4.417 1.00 91.81 115 GLY A N 1
ATOM 910 C CA . GLY A 1 115 ? -13.154 8.472 4.902 1.00 91.81 115 GLY A CA 1
ATOM 911 C C . GLY A 1 115 ? -13.228 7.494 6.074 1.00 91.81 115 GLY A C 1
ATOM 912 O O . GLY A 1 115 ? -13.786 7.816 7.126 1.00 91.81 115 GLY A O 1
ATOM 913 N N . ARG A 1 116 ? -12.591 6.323 5.952 1.00 93.19 116 ARG A N 1
ATOM 914 C CA . ARG A 1 116 ? -12.523 5.352 7.052 1.00 93.19 116 ARG A CA 1
ATOM 915 C C . ARG A 1 116 ? -11.740 5.893 8.245 1.00 93.19 116 ARG A C 1
ATOM 917 O O . ARG A 1 116 ? -12.176 5.709 9.380 1.00 93.19 116 ARG A O 1
ATOM 924 N N . ALA A 1 117 ? -10.619 6.574 8.010 1.00 90.31 117 ALA A N 1
ATOM 925 C CA . ALA A 1 117 ? -9.806 7.158 9.070 1.00 90.31 117 ALA A CA 1
ATOM 926 C C . ALA A 1 117 ? -10.576 8.189 9.897 1.00 90.31 117 ALA A C 1
ATOM 928 O O . ALA A 1 117 ? -10.599 8.102 11.125 1.00 90.31 117 ALA A O 1
ATOM 929 N N . LEU A 1 118 ? -11.257 9.118 9.227 1.00 90.38 118 LEU A N 1
ATOM 930 C CA . LEU A 1 118 ? -12.058 10.153 9.870 1.00 90.38 118 LEU A CA 1
ATOM 931 C C . LEU A 1 118 ? -13.238 9.563 10.642 1.00 90.38 118 LEU A C 1
ATOM 933 O O . LEU A 1 118 ? -13.471 9.969 11.778 1.00 90.38 118 LEU A O 1
ATOM 937 N N . THR A 1 119 ? -13.947 8.583 10.078 1.00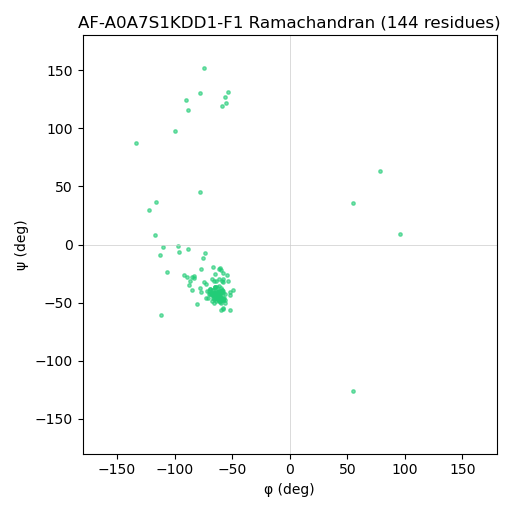 91.12 119 THR A N 1
ATOM 938 C CA . THR A 1 119 ? -15.049 7.902 10.777 1.00 91.12 119 THR A CA 1
ATOM 939 C C . THR A 1 119 ? -14.559 7.235 12.062 1.00 91.12 119 THR A C 1
ATOM 941 O O . THR A 1 119 ? -15.091 7.515 13.135 1.00 91.12 119 THR A O 1
ATOM 944 N N . THR A 1 120 ? -13.479 6.451 11.996 1.00 87.75 120 THR A N 1
ATOM 945 C CA . THR A 1 120 ? -12.895 5.802 13.181 1.00 87.75 120 THR A CA 1
ATOM 946 C C . THR A 1 120 ? -12.425 6.819 14.226 1.00 87.75 120 THR A C 1
ATOM 948 O O . THR A 1 120 ? -12.603 6.608 15.427 1.00 87.75 120 THR A O 1
ATOM 951 N N . LEU A 1 121 ? -11.825 7.936 13.802 1.00 88.56 121 LEU A N 1
ATOM 952 C CA . LEU A 1 121 ? -11.411 9.005 14.714 1.00 88.56 121 LEU A CA 1
ATOM 953 C C . LEU A 1 121 ? -12.614 9.649 15.410 1.00 88.56 121 LEU A C 1
ATOM 955 O O . LEU A 1 121 ? -12.587 9.817 16.627 1.00 88.56 121 LEU A O 1
ATOM 959 N N . ARG A 1 122 ? -13.687 9.950 14.670 1.00 90.62 122 ARG A N 1
ATOM 960 C CA . ARG A 1 122 ? -14.928 10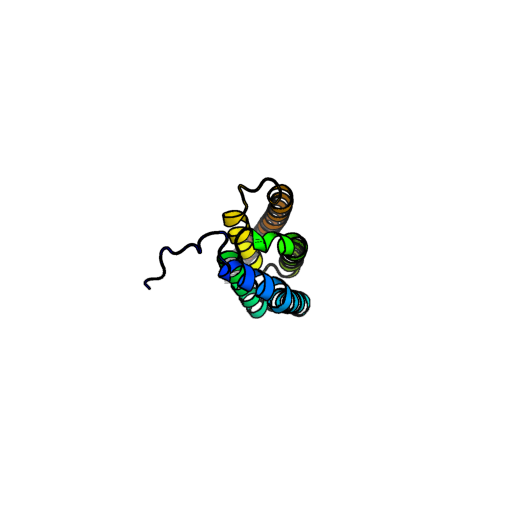.511 15.227 1.00 90.62 122 ARG A CA 1
ATOM 961 C C . ARG A 1 122 ? -15.573 9.569 16.240 1.00 90.62 122 ARG A C 1
ATOM 963 O O . ARG A 1 122 ? -15.952 10.017 17.317 1.00 90.62 122 ARG A O 1
ATOM 970 N N . GLU A 1 123 ? -15.643 8.275 15.937 1.00 89.81 123 GLU A N 1
ATOM 971 C CA . GLU A 1 123 ? -16.166 7.257 16.858 1.00 89.81 123 GLU A CA 1
ATOM 972 C C . GLU A 1 123 ? -15.343 7.170 18.151 1.00 89.81 123 GLU A C 1
ATOM 974 O O . GLU A 1 123 ? -15.901 7.081 19.245 1.00 89.81 123 GLU A O 1
ATOM 979 N N . ARG A 1 124 ? -14.008 7.212 18.046 1.00 87.44 124 ARG A N 1
ATOM 980 C CA . ARG A 1 124 ? -13.111 7.184 19.213 1.00 87.44 124 ARG A CA 1
ATOM 981 C C . ARG A 1 124 ? -13.230 8.446 20.063 1.00 87.44 124 ARG A C 1
ATOM 983 O O . ARG A 1 124 ? -13.188 8.341 21.286 1.00 87.44 124 ARG A O 1
ATOM 990 N N . LEU A 1 125 ? -13.382 9.611 19.435 1.00 86.75 125 LEU A N 1
ATOM 991 C CA . LEU A 1 125 ? -13.593 10.876 20.139 1.00 86.75 125 LEU A CA 1
ATOM 992 C C . LEU A 1 125 ? -14.935 10.884 20.878 1.00 86.75 125 LEU A C 1
ATOM 994 O O . LEU A 1 125 ? -14.956 11.178 22.067 1.00 86.75 125 LEU A O 1
ATOM 998 N N . ALA A 1 126 ? -16.024 10.465 20.225 1.00 88.00 126 ALA A N 1
ATOM 999 C CA . ALA A 1 126 ? -17.340 10.385 20.861 1.00 88.00 126 ALA A CA 1
ATOM 1000 C C . ALA A 1 126 ? -17.346 9.451 22.086 1.00 88.00 126 ALA A C 1
ATOM 1002 O O . ALA A 1 126 ? -17.940 9.777 23.114 1.00 88.00 126 ALA A O 1
ATOM 1003 N N . LYS A 1 127 ? -16.637 8.314 22.014 1.00 83.62 127 LYS A N 1
ATOM 1004 C CA . LYS A 1 127 ? -16.485 7.399 23.158 1.00 83.62 127 LYS A CA 1
ATOM 1005 C C . LYS A 1 127 ? -15.729 8.045 24.317 1.00 83.62 127 LYS A C 1
ATOM 1007 O O . LYS A 1 127 ? -16.218 7.994 25.437 1.00 83.62 127 LYS A O 1
ATOM 1012 N N . ARG A 1 128 ? -14.601 8.712 24.044 1.00 79.25 128 ARG A N 1
ATOM 1013 C CA . ARG A 1 128 ? -13.812 9.408 25.077 1.00 79.25 128 ARG A CA 1
ATOM 1014 C C . ARG A 1 128 ? -14.623 10.468 25.815 1.00 79.25 128 ARG A C 1
ATOM 1016 O O . ARG A 1 128 ? -14.615 10.463 27.035 1.00 79.25 128 ARG A O 1
ATOM 1023 N N . THR A 1 129 ? -15.375 11.301 25.095 1.00 77.19 129 THR A N 1
ATOM 1024 C CA . THR A 1 129 ? -16.244 12.308 25.722 1.00 77.19 129 THR A CA 1
ATOM 1025 C C . THR A 1 129 ? -17.321 11.663 26.594 1.00 77.19 129 THR A C 1
ATOM 1027 O O . THR A 1 129 ? -17.587 12.143 27.689 1.00 77.19 129 THR A O 1
ATOM 1030 N N . THR A 1 130 ? -17.907 10.545 26.150 1.00 76.00 130 THR A N 1
ATOM 1031 C CA . THR A 1 130 ? -18.901 9.807 26.949 1.00 76.00 130 THR A CA 1
ATOM 1032 C C . THR A 1 130 ? -18.277 9.223 28.223 1.00 76.00 130 THR A C 1
ATOM 1034 O O . THR A 1 130 ? -18.892 9.271 29.285 1.00 76.00 130 THR A O 1
ATOM 1037 N N . ASP A 1 131 ? -17.063 8.675 28.136 1.00 75.88 131 ASP A N 1
ATOM 1038 C CA . ASP A 1 131 ? -16.358 8.094 29.284 1.00 75.88 131 ASP A CA 1
ATOM 1039 C C . ASP A 1 131 ? -15.905 9.172 30.286 1.00 75.88 131 ASP A C 1
ATOM 1041 O O . ASP A 1 131 ? -16.065 8.983 31.491 1.00 75.88 131 ASP A O 1
ATOM 1045 N N . GLU A 1 132 ? -15.421 10.322 29.807 1.00 72.38 132 GLU A N 1
ATOM 1046 C CA . GLU A 1 132 ? -15.087 11.494 30.632 1.00 72.38 132 GLU A CA 1
ATOM 1047 C C . GLU A 1 132 ? -16.330 12.041 31.352 1.00 72.38 132 GLU A C 1
ATOM 1049 O O . GLU A 1 132 ? -16.316 12.198 32.572 1.00 72.38 132 GLU A O 1
ATOM 1054 N N . GLN A 1 133 ? -17.448 12.212 30.637 1.00 67.06 133 GLN A N 1
ATOM 1055 C CA . GLN A 1 133 ? -18.725 12.629 31.229 1.00 67.06 133 GLN A CA 1
ATOM 1056 C C . GLN A 1 133 ? -19.223 11.638 32.290 1.00 67.06 133 GLN A C 1
ATOM 1058 O O . GLN A 1 133 ? -19.711 12.041 33.345 1.00 67.06 133 GLN A O 1
ATOM 1063 N N . ARG A 1 134 ? -19.084 10.327 32.050 1.00 67.31 134 ARG A N 1
ATOM 1064 C CA . ARG A 1 134 ? -19.447 9.299 33.038 1.00 67.31 134 ARG A CA 1
ATOM 1065 C C . ARG A 1 134 ? -18.545 9.345 34.269 1.00 67.31 134 ARG A C 1
ATOM 1067 O O . ARG A 1 134 ? -19.055 9.173 35.374 1.00 67.31 134 ARG A O 1
ATOM 1074 N N . ALA A 1 135 ? -17.245 9.584 34.104 1.00 73.25 135 ALA A N 1
ATOM 1075 C CA . ALA A 1 135 ? -16.308 9.715 35.218 1.00 73.25 135 ALA A CA 1
ATOM 1076 C C . ALA A 1 135 ? -16.617 10.947 36.089 1.00 73.25 135 ALA A C 1
ATOM 1078 O O . ALA A 1 135 ? -16.641 10.833 37.315 1.00 73.25 135 ALA A O 1
ATOM 1079 N N . GLU A 1 136 ? -16.942 12.090 35.477 1.00 70.19 136 GLU A N 1
ATOM 1080 C CA . GLU A 1 136 ? -17.357 13.303 36.195 1.00 70.19 136 GLU A CA 1
ATOM 1081 C C . GLU A 1 136 ? -18.680 13.104 36.952 1.00 70.19 136 GLU A C 1
ATOM 1083 O O . GLU A 1 136 ? -18.775 13.458 38.129 1.00 70.19 136 GLU A O 1
ATOM 1088 N N . CYS A 1 137 ? -19.686 12.470 36.335 1.00 61.53 137 CYS A N 1
ATOM 1089 C CA . CYS A 1 137 ? -20.950 12.163 37.013 1.00 61.53 137 CYS A CA 1
ATOM 1090 C C . CYS A 1 137 ? -20.769 11.214 38.208 1.00 61.53 137 CYS A C 1
ATOM 1092 O O . CYS A 1 137 ? -21.409 11.405 39.241 1.00 61.53 137 CYS A O 1
ATOM 1094 N N . LEU A 1 138 ? -19.904 10.201 38.095 1.00 67.38 138 LEU A N 1
ATOM 1095 C CA . LEU A 1 138 ? -19.630 9.269 39.194 1.00 67.38 138 LEU A CA 1
ATOM 1096 C C . LEU A 1 138 ? -18.867 9.944 40.343 1.00 67.38 138 LEU A C 1
ATOM 1098 O O . LEU A 1 138 ? -19.204 9.706 41.500 1.00 67.38 138 LEU A O 1
ATOM 1102 N N . SER A 1 139 ? -17.917 10.836 40.037 1.00 68.31 139 SER A N 1
ATOM 1103 C CA . SER A 1 139 ? -17.229 11.654 41.047 1.00 68.31 139 SER A CA 1
ATOM 1104 C C . SER A 1 139 ? -18.190 12.615 41.756 1.00 68.31 139 SER A C 1
ATOM 1106 O O . SER A 1 139 ? -18.110 12.792 42.969 1.00 68.31 139 SER A O 1
ATOM 1108 N N . GLY A 1 140 ? -19.125 13.227 41.023 1.00 58.75 140 GLY A N 1
ATOM 1109 C CA . GLY A 1 140 ? -20.145 14.103 41.603 1.00 58.75 140 GLY A CA 1
ATOM 1110 C C . GLY A 1 140 ? -21.110 13.365 42.535 1.00 58.75 140 GLY A C 1
ATOM 1111 O O . GLY A 1 140 ? -21.489 13.900 43.573 1.00 58.75 140 GLY A O 1
ATOM 1112 N N . LEU A 1 141 ? -21.467 12.118 42.209 1.00 58.44 141 LEU A N 1
ATOM 1113 C CA . LEU A 1 141 ? -22.331 11.286 43.051 1.00 58.44 141 LEU A CA 1
ATOM 1114 C C . LEU A 1 141 ? -21.625 10.785 44.318 1.00 58.44 141 LEU A C 1
ATOM 1116 O O . LEU A 1 141 ? -22.273 10.710 45.357 1.00 58.44 141 LEU A O 1
ATOM 1120 N N . SER A 1 142 ? -20.317 10.497 44.284 1.00 59.09 142 SER A N 1
ATOM 1121 C CA . SER A 1 142 ? -19.576 10.125 45.500 1.00 59.09 142 SER A CA 1
ATOM 1122 C C . SER A 1 142 ? -19.482 11.265 46.518 1.00 59.09 142 SER A C 1
ATOM 1124 O O . SER A 1 142 ? -19.525 11.003 47.711 1.00 59.09 142 SER A O 1
ATOM 1126 N N . HIS A 1 143 ? -19.438 12.523 46.068 1.00 57.72 143 HIS A N 1
ATOM 1127 C CA . HIS A 1 143 ? -19.442 13.693 46.959 1.00 57.72 143 HIS A CA 1
ATOM 1128 C C . HIS A 1 143 ? -20.814 14.016 47.574 1.00 57.72 143 HIS A C 1
ATOM 1130 O O . HIS A 1 143 ? -20.895 14.854 48.462 1.00 57.72 143 HIS A O 1
ATOM 1136 N N . LEU A 1 144 ? -21.891 13.390 47.091 1.00 50.38 144 LEU A N 1
ATOM 1137 C CA . LEU A 1 144 ? -23.259 13.558 47.601 1.00 50.38 144 LEU A CA 1
ATOM 1138 C C . LEU A 1 144 ? -23.663 12.471 48.612 1.00 50.38 144 LEU A C 1
ATOM 1140 O O . LEU A 1 144 ? -24.761 12.536 49.161 1.00 50.38 144 LEU A O 1
ATOM 1144 N N . VAL A 1 145 ? -22.814 11.456 48.812 1.00 56.44 145 VAL A N 1
ATOM 1145 C CA . VAL A 1 145 ? -23.075 10.288 49.674 1.00 56.44 145 VAL A CA 1
ATOM 1146 C C . VAL A 1 145 ? -22.206 10.295 50.950 1.00 56.44 145 VAL A C 1
ATOM 1148 O O . VAL A 1 145 ? -22.396 9.440 51.813 1.00 56.44 145 VAL A O 1
ATOM 1151 N N . GLU A 1 146 ? -21.322 11.283 51.121 1.00 46.03 146 GLU A N 1
ATOM 1152 C CA . GLU A 1 146 ? -20.631 11.613 52.387 1.00 46.03 146 GLU A CA 1
ATOM 1153 C C . GLU A 1 146 ? -21.241 12.861 53.038 1.00 46.03 146 GLU A C 1
ATOM 1155 O O . GLU A 1 146 ? -21.355 12.870 54.286 1.00 46.03 146 GLU A O 1
#

Organism: NCBI:txid1169539

InterPro domains:
  IPR011989 Armadillo-like helical [G3DSA:1.25.10.10] (1-141)
  IPR016024 Armadillo-type fold [SSF48371] (25-146)
  IPR051345 Importin beta-like nuclear transport receptors [PTHR12363] (16-116)
  IPR058537 Transportin-3/Importin-13, fourth TPR domain [PF24139] (24-119)

Solvent-accessible surface area (backbone atoms only — not comparable to full-atom values): 8290 Å² total; per-residue (Å²): 130,96,80,75,84,75,78,68,70,86,89,39,74,66,30,52,54,46,31,52,46,38,63,74,52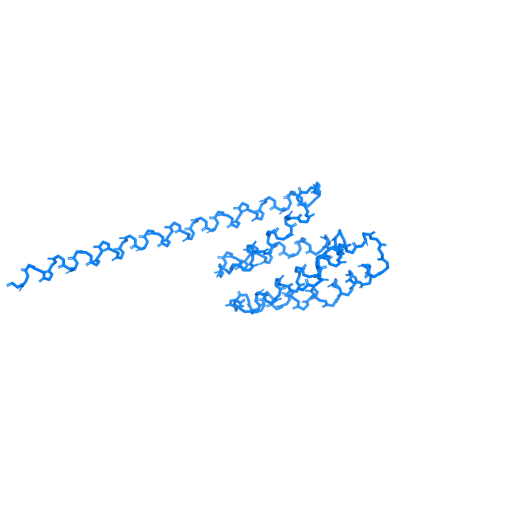,48,44,59,55,42,53,50,47,45,69,77,35,51,84,38,60,71,58,41,40,53,43,41,51,51,51,53,52,50,38,66,55,24,50,81,67,40,56,85,52,46,80,65,46,52,58,52,40,51,54,39,33,74,76,57,63,46,64,47,38,57,53,43,53,49,60,51,43,76,75,35,67,85,36,84,81,49,36,75,63,48,50,61,51,51,55,52,52,50,51,52,49,51,52,54,49,51,55,53,50,56,49,50,53,53,51,52,53,50,52,52,54,53,54,53,51,58,70,73,77,114

pLDDT: mean 86.64, std 15.25, range [38.12, 98.0]

Secondary structure (DSSP, 8-state):
----S-PPPTT-HHHHHHHHHIIIIIHHHHHHHHHHTTT-HHHHHHHHHHHHHHHHHHGGGGGGGHHHHHHHHHHHHHHH--HHHHHHHHHHHHHHTT-TTTHHHHHHHHHHHHHHHHHHHHHHHHHHHHHHHHHHHHHHHHTT--

Nearest PDB structures (foldseek):
  6gx9-assembly2_B  TM=9.161E-01  e=1.120E-03  Homo sapiens
  4c0o-assembly2_B  TM=9.656E-01  e=2.829E-03  Homo sapiens
  4c0o-assembly1_A  TM=9.643E-01  e=3.135E-03  Homo sapiens
  8cmk-assembly1_A  TM=8.670E-01  e=1.449E-03  Homo sapiens
  4c0p-assembly4_D  TM=9.185E-01  e=4.269E-03  Homo sapiens

Foldseek 3Di:
DPPPDDQDDPPDPQLVVLLCCCVVPVLVVLLVQLVVPLQPLVSLLVSLVVVLVSCSSNQPSCVVSVVVVLVSLLVSCLPRVHCSSVVSLVSVCVRCVVPPVCVVVSVVSCVSNVVSVVVVVVVVVVVVVVVVVVVVVVVVVVVVVD

Mean predicted aligned error: 8.55 Å

Radius of gyration: 21.22 Å; Cα contacts (8 Å, |Δi|>4): 96; chains: 1; bounding box: 49×29×69 Å